Protein AF-A0A6P5RS53-F1 (afdb_monomer)

Secondary structure (DSSP, 8-state):
-----EEEEEE-S-HHHHHHHHHHHHHT--TT-EEEEEEEE-TT---TTHHHHTTT----EEHHHHTSHHHHHHTT----HHHHHHHHHHHHHH--EEEEEEEE--

Organism: Prunus avium (NCBI:txid42229)

Mean predicted aligned error: 9.44 Å

pLDDT: mean 70.41, std 12.96, range [37.66, 90.81]

Foldseek 3Di:
DDDAAEAEQEDQPDPVSLVVLLCCLVPPDAANHAYEYEHEHDLPPPDPCCVVAVVPFDDWDWLVRCVPPVVCVNLVHDPDVSSNVSVVVSCVPRVYTYTYTHDNDD

Structure (mmCIF, N/CA/C/O backbone):
data_AF-A0A6P5RS53-F1
#
_entry.id   AF-A0A6P5RS53-F1
#
loop_
_atom_site.group_PDB
_atom_site.id
_atom_site.type_symbol
_atom_site.label_atom_id
_atom_site.label_alt_id
_atom_site.label_comp_id
_atom_site.label_asym_id
_atom_site.label_entity_id
_atom_site.label_seq_id
_atom_site.pdbx_PDB_ins_code
_atom_site.Cartn_x
_atom_site.Cartn_y
_atom_site.Cartn_z
_atom_site.occupancy
_atom_site.B_iso_or_equiv
_atom_site.auth_seq_id
_atom_site.auth_comp_id
_atom_site.auth_asym_id
_atom_site.auth_atom_id
_atom_site.pdbx_PDB_model_num
ATOM 1 N N . MET A 1 1 ? -19.792 -6.607 17.161 1.00 43.66 1 MET A N 1
ATOM 2 C CA . MET A 1 1 ? -18.410 -6.341 16.710 1.00 43.66 1 MET A CA 1
ATOM 3 C C . MET A 1 1 ? -18.400 -6.466 15.197 1.00 43.66 1 MET A C 1
ATOM 5 O O . MET A 1 1 ? -18.637 -7.559 14.698 1.00 43.66 1 MET A O 1
ATOM 9 N N . GLY A 1 2 ? -18.300 -5.343 14.481 1.00 54.06 2 GLY A N 1
ATOM 10 C CA . GLY A 1 2 ? -18.304 -5.336 13.016 1.00 54.06 2 GLY A CA 1
ATOM 11 C C . GLY A 1 2 ? -17.101 -6.105 12.472 1.00 54.06 2 GLY A C 1
ATOM 12 O O . GLY A 1 2 ? -16.021 -6.058 13.051 1.00 54.06 2 GLY A O 1
ATOM 13 N N . LYS A 1 3 ? -17.310 -6.872 11.403 1.00 62.38 3 LYS A N 1
ATOM 14 C CA . LYS A 1 3 ? -16.284 -7.686 10.746 1.00 62.38 3 LYS A CA 1
ATOM 15 C C . LYS A 1 3 ? -15.121 -6.785 10.308 1.00 62.38 3 LYS A C 1
ATOM 17 O O . LYS A 1 3 ? -15.357 -5.862 9.535 1.00 62.38 3 LYS A O 1
ATOM 22 N N . ALA A 1 4 ? -13.900 -7.067 10.768 1.00 69.00 4 ALA A N 1
ATOM 23 C CA . ALA A 1 4 ? -12.699 -6.384 10.291 1.00 69.00 4 ALA A CA 1
ATOM 24 C C . ALA A 1 4 ? -12.618 -6.528 8.763 1.00 69.00 4 ALA A C 1
ATOM 26 O O . ALA A 1 4 ? -12.533 -7.640 8.228 1.00 69.00 4 ALA A O 1
ATOM 27 N N . ARG A 1 5 ? -12.738 -5.407 8.052 1.00 81.94 5 ARG A N 1
ATOM 28 C CA . ARG A 1 5 ? -12.715 -5.353 6.587 1.00 81.94 5 ARG A CA 1
ATOM 29 C C . ARG A 1 5 ? -11.267 -5.258 6.121 1.00 81.94 5 ARG A C 1
ATOM 31 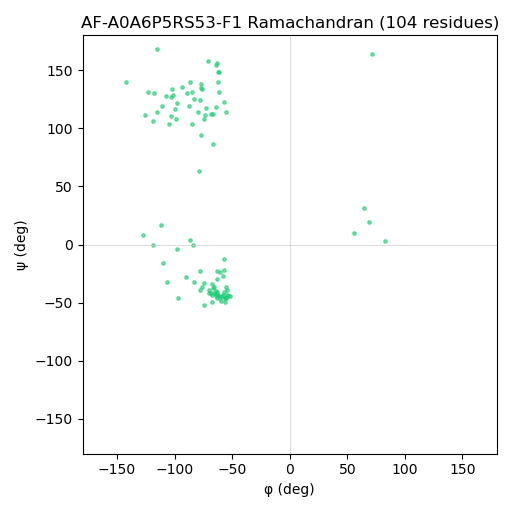O O . ARG A 1 5 ? -10.443 -4.588 6.734 1.00 81.94 5 ARG A O 1
ATOM 38 N N . SER A 1 6 ? -10.956 -5.977 5.048 1.00 83.38 6 SER A N 1
ATOM 39 C CA . SER A 1 6 ? -9.642 -5.926 4.405 1.00 83.38 6 SER A CA 1
ATOM 40 C C . SER A 1 6 ? -9.749 -5.094 3.133 1.00 83.38 6 SER A C 1
ATOM 42 O O . SER A 1 6 ? -10.618 -5.358 2.304 1.00 83.38 6 SER A O 1
ATOM 44 N N . VAL A 1 7 ? -8.887 -4.092 2.989 1.00 85.31 7 VAL A N 1
ATOM 45 C CA . VAL A 1 7 ? -8.842 -3.172 1.850 1.00 85.31 7 VAL A CA 1
ATOM 46 C C . VAL A 1 7 ? -7.518 -3.368 1.120 1.00 85.31 7 VAL A C 1
ATOM 48 O O . VAL A 1 7 ? -6.460 -3.093 1.677 1.00 85.31 7 VAL A O 1
ATOM 51 N N . GLY A 1 8 ? -7.579 -3.854 -0.120 1.00 84.88 8 GLY A N 1
ATOM 52 C CA . GLY A 1 8 ? -6.418 -3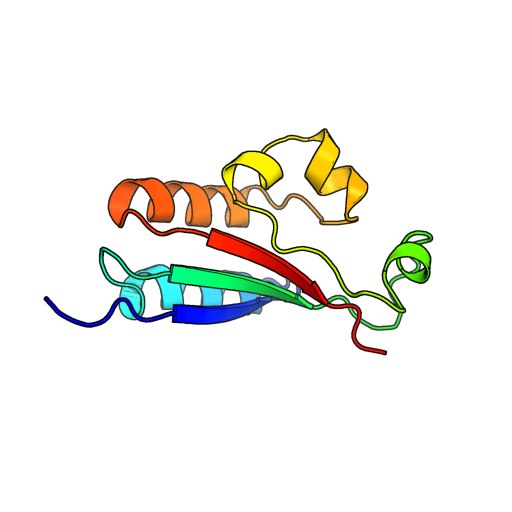.962 -1.003 1.00 84.88 8 GLY A CA 1
ATOM 53 C C . GLY A 1 8 ? -6.219 -2.686 -1.822 1.00 84.88 8 GLY A C 1
ATOM 54 O O . GLY A 1 8 ? -7.173 -2.209 -2.432 1.00 84.88 8 GLY A O 1
ATOM 55 N N . ILE A 1 9 ? -5.004 -2.139 -1.853 1.00 84.62 9 ILE A N 1
ATOM 56 C CA . ILE A 1 9 ? -4.644 -0.926 -2.597 1.00 84.62 9 ILE A CA 1
ATOM 57 C C . ILE A 1 9 ? -3.460 -1.254 -3.506 1.00 84.62 9 ILE A C 1
ATOM 59 O O . ILE A 1 9 ? -2.360 -1.491 -3.022 1.00 84.62 9 ILE A O 1
ATOM 63 N N . GLY A 1 10 ? -3.679 -1.268 -4.821 1.00 83.31 10 GLY A N 1
ATOM 64 C CA . GLY A 1 10 ? -2.601 -1.398 -5.803 1.00 83.31 10 GLY A CA 1
ATOM 65 C C . GLY A 1 10 ? -1.844 -0.082 -5.977 1.00 83.31 10 GLY A C 1
ATOM 66 O O . GLY A 1 10 ? -2.477 0.965 -6.107 1.00 83.31 10 GLY A O 1
ATOM 67 N N . MET A 1 11 ? -0.511 -0.120 -5.992 1.00 80.56 11 MET A N 1
ATOM 68 C CA . MET A 1 11 ? 0.319 1.061 -6.215 1.00 80.56 11 MET A CA 1
ATOM 69 C C . MET A 1 11 ? 1.563 0.769 -7.056 1.00 80.56 11 MET A C 1
ATOM 71 O O . MET A 1 11 ? 2.279 -0.202 -6.832 1.00 80.56 11 MET A O 1
ATOM 75 N N . ASP A 1 12 ? 1.882 1.690 -7.953 1.00 78.44 12 ASP A N 1
ATOM 76 C CA . ASP A 1 12 ? 3.051 1.669 -8.842 1.00 78.44 12 ASP A CA 1
ATOM 77 C C . ASP A 1 12 ? 4.076 2.775 -8.497 1.00 78.44 12 ASP A C 1
ATOM 79 O O . ASP A 1 12 ? 4.913 3.132 -9.320 1.00 78.44 12 ASP A O 1
ATOM 83 N N . TYR A 1 13 ? 3.986 3.364 -7.294 1.00 75.44 13 TYR A N 1
ATOM 84 C CA . TYR A 1 13 ? 4.752 4.543 -6.835 1.00 75.44 13 TYR A CA 1
ATOM 85 C C . TYR A 1 13 ? 4.641 5.805 -7.716 1.00 75.44 13 TYR A C 1
ATOM 87 O O . TYR A 1 13 ? 5.326 6.797 -7.455 1.00 75.44 13 TYR A O 1
ATOM 95 N N . SER A 1 14 ? 3.740 5.841 -8.703 1.00 82.62 14 SER A N 1
ATOM 96 C CA . SER A 1 14 ? 3.449 7.069 -9.445 1.00 82.62 14 SER A CA 1
ATOM 97 C C . SER A 1 14 ? 2.833 8.136 -8.533 1.00 82.62 14 SER A C 1
ATOM 99 O O . SER A 1 14 ? 2.174 7.831 -7.533 1.00 82.62 14 SER A O 1
ATOM 101 N N . ALA A 1 15 ? 3.003 9.412 -8.891 1.00 83.69 15 ALA A N 1
ATOM 102 C CA . ALA A 1 15 ? 2.425 10.525 -8.133 1.00 83.69 15 ALA A CA 1
ATOM 103 C C . ALA A 1 15 ? 0.901 10.376 -7.951 1.00 83.69 15 ALA A C 1
ATOM 105 O O . ALA A 1 15 ? 0.375 10.605 -6.864 1.00 83.69 15 ALA A O 1
ATOM 106 N N . THR A 1 16 ? 0.203 9.906 -8.988 1.00 86.38 16 THR A N 1
ATOM 107 C CA . THR A 1 16 ? -1.239 9.632 -8.955 1.00 86.38 16 THR A CA 1
ATOM 108 C C . THR A 1 16 ? -1.601 8.517 -7.977 1.00 86.38 16 THR A C 1
ATOM 110 O O . THR A 1 16 ? -2.549 8.672 -7.206 1.00 86.38 16 THR A O 1
ATOM 113 N N . SER A 1 17 ? -0.827 7.428 -7.940 1.00 85.06 17 SER A N 1
ATOM 114 C CA . SER A 1 17 ? -1.059 6.325 -7.000 1.00 85.06 17 SER A CA 1
ATOM 115 C C . SER A 1 17 ? -0.837 6.741 -5.547 1.00 85.06 17 SER A C 1
ATOM 117 O O . SER A 1 17 ? -1.596 6.335 -4.669 1.00 85.06 17 SER A O 1
ATOM 119 N N . LYS A 1 18 ? 0.143 7.611 -5.271 1.00 86.62 18 LYS A N 1
ATOM 120 C CA . LYS A 1 18 ? 0.350 8.162 -3.922 1.00 86.62 18 LYS A CA 1
ATOM 121 C C . LYS A 1 18 ? -0.809 9.047 -3.466 1.00 86.62 18 LYS A C 1
ATOM 123 O O . LYS A 1 18 ? -1.246 8.955 -2.320 1.00 86.62 18 LYS A O 1
ATOM 128 N N . SER A 1 19 ? -1.336 9.888 -4.356 1.00 87.94 19 SER A N 1
ATOM 129 C CA . SER A 1 19 ? -2.526 10.692 -4.057 1.00 87.94 19 SER A CA 1
ATOM 130 C C . SER A 1 19 ? -3.751 9.814 -3.791 1.00 87.94 19 SER A C 1
ATOM 132 O O . SER A 1 19 ? -4.499 10.084 -2.853 1.00 87.94 19 SER A O 1
ATOM 134 N N . ALA A 1 20 ? -3.931 8.737 -4.562 1.00 88.88 20 ALA A N 1
ATOM 135 C CA . ALA A 1 20 ? -5.008 7.773 -4.342 1.00 88.88 20 ALA A CA 1
ATOM 136 C C . ALA A 1 20 ? -4.871 7.050 -2.993 1.00 88.88 20 ALA A C 1
ATOM 138 O O . ALA A 1 20 ? -5.865 6.882 -2.287 1.00 88.88 20 ALA A O 1
ATOM 139 N N . LEU A 1 21 ? -3.645 6.685 -2.602 1.00 88.06 21 LEU A N 1
ATOM 140 C CA . LEU A 1 21 ? -3.357 6.089 -1.299 1.00 88.06 21 LEU A CA 1
ATOM 141 C C . LEU A 1 21 ? -3.752 7.024 -0.152 1.00 88.06 21 LEU A C 1
ATOM 143 O O . LEU A 1 21 ? -4.468 6.587 0.746 1.00 88.06 21 LEU A O 1
ATOM 147 N N . ARG A 1 22 ? -3.353 8.304 -0.204 1.00 88.50 22 ARG A N 1
ATOM 148 C CA . ARG A 1 22 ? -3.779 9.308 0.790 1.00 88.50 22 ARG A CA 1
ATOM 149 C C . ARG A 1 22 ? -5.295 9.408 0.871 1.00 88.50 22 ARG A C 1
ATOM 151 O O . ARG A 1 22 ? -5.868 9.293 1.947 1.00 88.50 22 ARG A O 1
ATOM 158 N N . TRP A 1 23 ? -5.953 9.546 -0.279 1.00 90.81 23 TRP A N 1
ATOM 159 C CA . TRP A 1 23 ? -7.407 9.647 -0.316 1.00 90.81 23 TRP A CA 1
ATOM 160 C C . TRP A 1 23 ? -8.083 8.417 0.302 1.00 90.81 23 TRP A C 1
ATOM 162 O O . TRP A 1 23 ? -9.007 8.568 1.102 1.00 90.81 23 TRP A O 1
ATOM 172 N N . ALA A 1 24 ? -7.612 7.210 -0.024 1.00 89.31 24 ALA A N 1
ATOM 173 C CA . ALA A 1 24 ? -8.148 5.968 0.524 1.00 89.31 24 ALA A CA 1
ATOM 174 C C . ALA A 1 24 ? -7.940 5.898 2.040 1.00 89.31 24 ALA A C 1
ATOM 176 O O . ALA A 1 24 ? -8.867 5.602 2.789 1.00 89.31 24 ALA A O 1
ATOM 177 N N . VAL A 1 25 ? -6.741 6.224 2.503 1.00 86.50 25 VAL A N 1
ATOM 178 C CA . VAL A 1 25 ? -6.409 6.294 3.923 1.00 86.50 25 VAL A CA 1
ATOM 179 C C . VAL A 1 25 ? -7.340 7.237 4.686 1.00 86.50 25 VAL A C 1
ATOM 181 O O . VAL A 1 25 ? -7.848 6.857 5.742 1.00 86.50 25 VAL A O 1
ATOM 184 N N . ASP A 1 26 ? -7.598 8.427 4.151 1.00 87.31 26 ASP A N 1
ATOM 185 C CA . ASP A 1 26 ? -8.367 9.458 4.846 1.00 87.31 26 ASP A CA 1
ATOM 186 C C . ASP A 1 26 ? -9.874 9.184 4.808 1.00 87.31 26 ASP A C 1
ATOM 188 O O . ASP A 1 26 ? -10.567 9.384 5.805 1.00 87.31 26 ASP A O 1
ATOM 192 N N . ASN A 1 27 ? -10.384 8.688 3.676 1.00 88.62 27 ASN A N 1
ATOM 193 C CA . ASN A 1 27 ? -11.825 8.610 3.412 1.00 88.62 27 ASN A CA 1
ATOM 194 C C . ASN A 1 27 ? -12.390 7.190 3.504 1.00 88.62 27 ASN A C 1
ATOM 196 O O . ASN A 1 27 ? -13.558 7.009 3.845 1.00 88.62 27 ASN A O 1
ATOM 200 N N . LEU A 1 28 ? -11.592 6.178 3.159 1.00 86.88 28 LEU A N 1
ATOM 201 C CA . LEU A 1 28 ? -12.053 4.797 3.067 1.00 86.88 28 LEU A CA 1
ATOM 202 C C . LEU A 1 28 ? -11.740 4.015 4.345 1.00 86.88 28 LEU A C 1
ATOM 204 O O . LEU A 1 28 ? -12.615 3.296 4.823 1.00 86.88 28 LEU A O 1
ATOM 208 N N . ILE A 1 29 ? -10.524 4.127 4.881 1.00 85.75 29 ILE A N 1
ATOM 209 C CA . ILE A 1 29 ? -10.035 3.294 5.993 1.00 85.75 29 ILE A CA 1
ATOM 210 C C . ILE A 1 29 ? -10.625 3.731 7.333 1.00 85.75 29 ILE A C 1
ATOM 212 O O . ILE A 1 29 ? -10.599 4.914 7.679 1.00 85.75 29 ILE A O 1
ATOM 216 N N . GLN A 1 30 ? -11.090 2.764 8.120 1.00 83.00 30 GLN A N 1
ATOM 217 C CA . GLN A 1 30 ? -11.587 2.965 9.481 1.00 83.00 30 GLN A CA 1
ATOM 218 C C . GLN A 1 30 ? -10.711 2.243 10.513 1.00 83.00 30 GLN A C 1
ATOM 220 O O . GLN A 1 30 ? -9.822 1.464 10.169 1.00 83.00 30 GLN A O 1
ATOM 225 N N . GLU A 1 31 ? -10.928 2.552 11.789 1.00 81.31 31 GLU A N 1
ATOM 226 C CA . GLU A 1 31 ? -10.223 1.905 12.896 1.00 81.31 31 GLU A CA 1
ATOM 227 C C . GLU A 1 31 ? -10.519 0.397 12.928 1.00 81.31 31 GLU A C 1
ATOM 229 O O . GLU A 1 31 ? -11.674 -0.024 12.841 1.00 81.31 31 GLU A O 1
ATOM 234 N N . GLY A 1 32 ? -9.468 -0.420 13.037 1.00 77.06 32 GLY A N 1
ATOM 235 C CA . GLY A 1 32 ? -9.570 -1.884 13.027 1.00 77.06 32 GLY A CA 1
ATOM 236 C C . GLY A 1 32 ? -9.654 -2.527 11.635 1.00 77.06 32 GLY A C 1
ATOM 237 O O . GLY A 1 32 ? -9.780 -3.752 11.535 1.00 77.06 32 GLY A O 1
ATOM 238 N N . ASP A 1 33 ? -9.563 -1.738 10.562 1.00 83.31 33 ASP A N 1
ATOM 239 C CA . ASP A 1 33 ? -9.429 -2.256 9.200 1.00 83.31 33 ASP A CA 1
ATOM 240 C C . ASP A 1 33 ? -8.037 -2.867 8.964 1.00 83.31 33 ASP A C 1
ATOM 242 O O . ASP A 1 33 ? -7.051 -2.529 9.619 1.00 83.31 33 ASP A O 1
ATOM 246 N N . ARG A 1 34 ? -7.934 -3.757 7.972 1.00 80.50 34 ARG A N 1
ATOM 247 C CA . ARG A 1 34 ? -6.655 -4.273 7.463 1.00 80.50 34 ARG A CA 1
ATOM 248 C C . ARG A 1 34 ? -6.376 -3.667 6.092 1.00 80.50 34 ARG A C 1
ATOM 250 O O . ARG A 1 34 ? -7.219 -3.783 5.205 1.00 80.50 34 ARG A O 1
ATOM 257 N N . ILE A 1 35 ? -5.202 -3.073 5.893 1.00 82.75 35 ILE A N 1
ATOM 258 C CA . ILE A 1 35 ? -4.775 -2.563 4.581 1.00 82.75 35 ILE A CA 1
ATOM 259 C C . ILE A 1 35 ? -3.782 -3.544 3.967 1.00 82.75 35 ILE A C 1
ATOM 261 O O . ILE A 1 35 ? -2.851 -4.002 4.620 1.00 82.75 35 ILE A O 1
ATOM 265 N N . ILE A 1 36 ? -3.961 -3.862 2.692 1.00 81.00 36 ILE A N 1
ATOM 266 C CA . ILE A 1 36 ? -3.024 -4.673 1.919 1.00 81.00 36 ILE A CA 1
ATOM 267 C C . ILE A 1 36 ? -2.538 -3.801 0.771 1.00 81.00 36 ILE A C 1
ATOM 269 O O . ILE A 1 36 ? -3.290 -3.521 -0.158 1.00 81.00 36 ILE A O 1
ATOM 273 N N . LEU A 1 37 ? -1.300 -3.332 0.850 1.00 77.69 37 LEU A N 1
ATOM 274 C CA . LEU A 1 37 ? -0.683 -2.542 -0.202 1.00 77.69 37 LEU A CA 1
ATOM 275 C C . LEU A 1 37 ? -0.033 -3.491 -1.211 1.00 77.69 37 LEU A C 1
ATOM 277 O O . LEU A 1 37 ? 0.849 -4.273 -0.875 1.00 77.69 37 LEU A O 1
ATOM 281 N N . ILE A 1 38 ? -0.474 -3.445 -2.458 1.00 78.69 38 ILE A N 1
ATOM 282 C CA . ILE A 1 38 ? 0.046 -4.288 -3.529 1.00 78.69 38 ILE A CA 1
ATOM 283 C C . ILE A 1 38 ? 0.932 -3.410 -4.388 1.00 78.69 38 ILE A C 1
ATOM 285 O O . ILE A 1 38 ? 0.439 -2.595 -5.165 1.00 78.69 38 ILE A O 1
ATOM 289 N N . HIS A 1 39 ? 2.240 -3.558 -4.240 1.00 75.06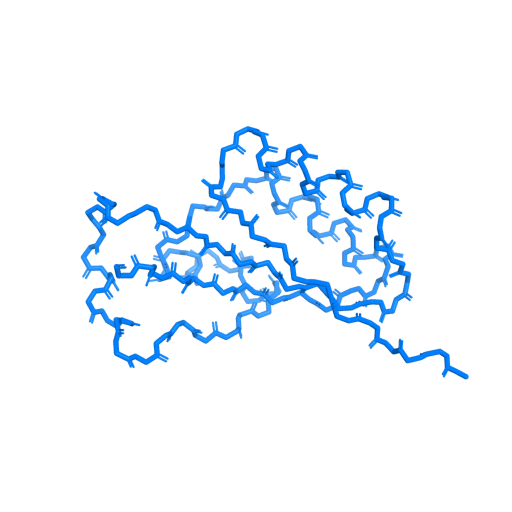 39 HIS A N 1
ATOM 290 C CA . HIS A 1 39 ? 3.165 -2.926 -5.150 1.00 75.06 39 HIS A CA 1
ATOM 291 C C . HIS A 1 39 ? 3.132 -3.650 -6.501 1.00 75.06 39 HIS A C 1
ATOM 293 O O . HIS A 1 39 ? 3.441 -4.840 -6.594 1.00 75.06 39 HIS A O 1
ATOM 299 N N . VAL A 1 40 ? 2.724 -2.922 -7.539 1.00 71.81 40 VAL A N 1
ATOM 300 C CA . VAL A 1 40 ? 2.681 -3.401 -8.918 1.00 71.81 40 VAL A CA 1
ATOM 301 C C . VAL A 1 40 ? 3.867 -2.802 -9.649 1.00 71.81 40 VAL A C 1
ATOM 303 O O . VAL A 1 40 ? 3.914 -1.596 -9.899 1.00 71.81 40 VAL A O 1
ATOM 306 N N . GLU A 1 41 ? 4.829 -3.651 -9.990 1.00 66.94 41 GLU A N 1
ATOM 307 C CA . GLU A 1 41 ? 5.983 -3.234 -10.770 1.00 66.94 41 GLU A CA 1
ATOM 308 C C . GLU A 1 41 ? 5.726 -3.473 -12.267 1.00 66.94 41 GLU A C 1
ATOM 310 O O . GLU A 1 41 ? 5.229 -4.539 -12.643 1.00 66.94 41 GLU A O 1
ATOM 315 N N . PRO A 1 42 ? 6.060 -2.521 -13.160 1.00 62.34 42 PRO A N 1
ATO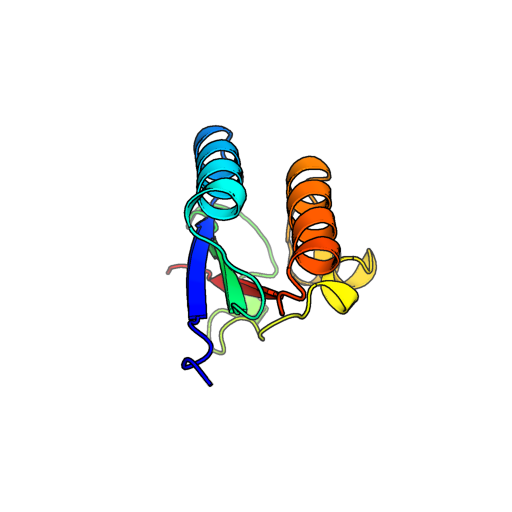M 316 C CA . PRO A 1 42 ? 5.892 -2.732 -14.588 1.00 62.34 42 PRO A CA 1
ATOM 317 C C . PRO A 1 42 ? 6.754 -3.905 -15.097 1.00 62.34 42 PRO A C 1
ATOM 319 O O . PRO A 1 42 ? 7.888 -4.105 -14.635 1.00 62.34 42 PRO A O 1
ATOM 322 N N . PRO A 1 43 ? 6.288 -4.633 -16.131 1.00 56.69 43 PRO A N 1
ATOM 323 C CA . PRO A 1 43 ? 6.970 -5.820 -16.657 1.00 56.69 43 PRO A CA 1
ATOM 324 C C . PRO A 1 43 ? 8.404 -5.521 -17.125 1.00 56.69 43 PRO A C 1
ATOM 326 O O . PRO A 1 43 ? 9.290 -6.361 -17.010 1.00 56.69 43 PRO A O 1
ATOM 329 N N . LYS A 1 44 ? 8.681 -4.278 -17.542 1.00 54.31 44 LYS A N 1
ATOM 330 C CA . LYS A 1 44 ? 9.998 -3.824 -18.021 1.00 54.31 44 LYS A CA 1
ATOM 331 C C . LYS A 1 44 ? 10.993 -3.388 -16.940 1.00 54.31 44 LYS A C 1
ATOM 333 O O . LYS A 1 44 ? 12.093 -2.978 -17.295 1.00 54.31 44 LYS A O 1
ATOM 338 N N . ALA A 1 45 ? 10.648 -3.426 -15.653 1.00 55.62 45 ALA A N 1
ATOM 339 C CA . ALA A 1 45 ? 11.630 -3.112 -14.617 1.00 55.62 45 ALA A CA 1
ATOM 340 C C . ALA A 1 45 ? 12.705 -4.210 -14.570 1.00 55.62 45 ALA A C 1
ATOM 342 O O . ALA A 1 45 ? 12.412 -5.366 -14.262 1.00 55.62 45 ALA A O 1
ATOM 343 N N . THR A 1 46 ? 13.933 -3.866 -14.949 1.00 49.72 46 THR A N 1
ATOM 344 C CA . THR A 1 46 ? 15.078 -4.779 -15.053 1.00 49.72 46 THR A CA 1
ATOM 345 C C . THR A 1 46 ? 15.665 -5.058 -13.671 1.00 49.72 46 THR A C 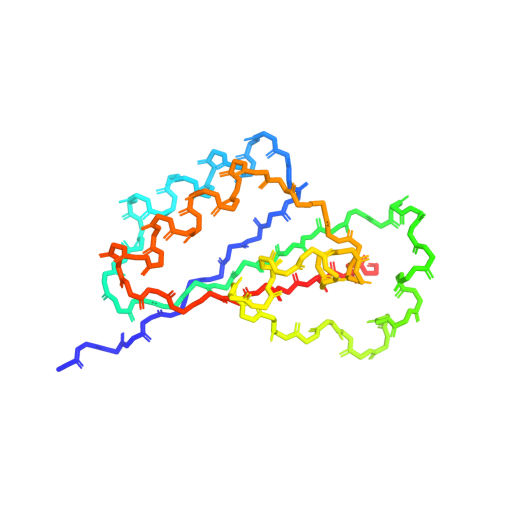1
ATOM 347 O O . THR A 1 46 ? 16.797 -4.687 -13.377 1.00 49.72 46 THR A O 1
ATOM 350 N N . ASN A 1 47 ? 14.888 -5.682 -12.791 1.00 54.03 47 ASN A N 1
ATOM 351 C CA . ASN A 1 47 ? 15.362 -6.071 -11.472 1.00 54.03 47 ASN A CA 1
ATOM 352 C C . ASN A 1 47 ? 15.735 -7.554 -11.490 1.00 54.03 47 ASN A C 1
ATOM 354 O O . ASN A 1 47 ? 14.887 -8.423 -11.663 1.00 54.03 47 ASN A O 1
ATOM 358 N N . THR A 1 48 ? 17.016 -7.853 -11.261 1.00 51.75 48 THR A N 1
ATOM 359 C CA . THR A 1 48 ? 17.605 -9.209 -11.224 1.00 51.75 48 THR A CA 1
ATOM 360 C C . THR A 1 48 ? 16.940 -10.140 -10.204 1.00 51.75 48 THR A C 1
ATOM 362 O O . THR A 1 48 ? 17.185 -11.340 -10.206 1.00 51.75 48 THR A O 1
ATOM 365 N N . ARG A 1 49 ? 16.110 -9.592 -9.309 1.00 54.78 49 ARG A N 1
ATOM 366 C CA . ARG A 1 49 ? 15.392 -10.319 -8.257 1.00 54.78 49 ARG A CA 1
ATOM 367 C C . ARG A 1 49 ? 13.945 -10.667 -8.613 1.00 54.78 49 ARG A C 1
ATOM 369 O O . ARG A 1 49 ? 13.333 -11.401 -7.848 1.00 54.78 49 ARG A O 1
ATOM 376 N N . LYS A 1 50 ? 13.441 -10.232 -9.780 1.00 53.16 50 LYS A N 1
ATOM 377 C CA . LYS A 1 50 ? 12.184 -10.734 -10.369 1.00 53.16 50 LYS A CA 1
ATOM 378 C C . LYS A 1 50 ? 12.202 -12.258 -10.487 1.00 53.16 50 LYS A C 1
ATOM 380 O O . LYS A 1 50 ? 11.287 -12.920 -10.017 1.00 53.16 50 LYS A O 1
ATOM 385 N N . GLN A 1 51 ? 13.324 -12.808 -10.955 1.00 52.72 51 GLN A N 1
ATOM 386 C CA . GLN A 1 51 ? 13.523 -14.253 -11.108 1.00 52.72 51 GLN A CA 1
ATOM 387 C C . GLN A 1 51 ? 13.418 -15.059 -9.803 1.00 52.72 51 GLN A C 1
ATOM 389 O O . GLN A 1 51 ? 13.153 -16.252 -9.859 1.00 52.72 51 GLN A O 1
ATOM 394 N N . LEU A 1 52 ? 13.636 -14.452 -8.628 1.00 53.22 52 LEU A N 1
ATOM 395 C CA . LEU A 1 52 ? 13.590 -15.179 -7.349 1.00 53.22 52 LEU A CA 1
ATOM 396 C C . LEU A 1 52 ? 12.162 -15.443 -6.856 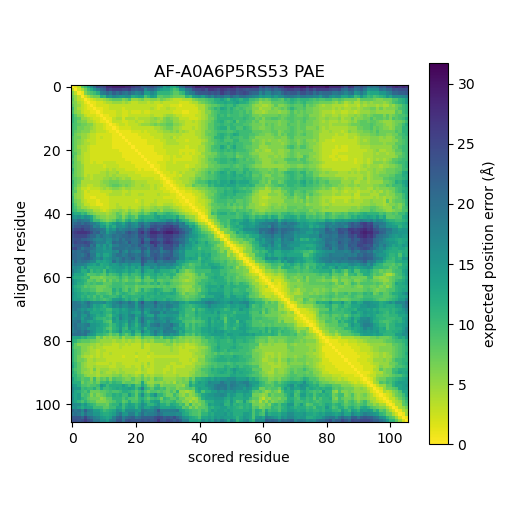1.00 53.22 52 LEU A C 1
ATOM 398 O O . LEU A 1 52 ? 11.965 -16.359 -6.062 1.00 53.22 52 LEU A O 1
ATOM 402 N N . PHE A 1 53 ? 11.187 -14.651 -7.309 1.00 57.19 53 PHE A N 1
ATOM 403 C CA . PHE A 1 53 ? 9.801 -14.703 -6.830 1.00 57.19 53 PHE A CA 1
ATOM 404 C C . PHE A 1 53 ? 8.776 -14.855 -7.965 1.00 57.19 53 PHE A C 1
ATOM 406 O O . PHE A 1 53 ? 7.577 -14.771 -7.705 1.00 57.19 53 PHE A O 1
ATOM 413 N N . GLU A 1 54 ? 9.229 -15.084 -9.204 1.00 55.75 54 GLU A N 1
ATOM 414 C CA . GLU A 1 54 ? 8.375 -15.337 -10.377 1.00 55.75 54 GLU A CA 1
ATOM 415 C C . GLU A 1 54 ? 7.439 -16.538 -10.159 1.00 55.75 54 GLU A C 1
ATOM 417 O O . GLU A 1 54 ? 6.255 -16.452 -10.479 1.00 55.75 54 GLU A O 1
ATOM 422 N N . ASP A 1 55 ? 7.939 -17.618 -9.549 1.00 49.31 55 ASP A N 1
ATOM 423 C CA . ASP A 1 55 ? 7.185 -18.871 -9.396 1.00 49.31 55 ASP A CA 1
ATOM 424 C C . ASP A 1 55 ? 6.352 -18.955 -8.102 1.00 49.31 55 ASP A C 1
ATOM 426 O O . ASP A 1 55 ? 5.344 -19.660 -8.051 1.00 49.31 55 ASP A O 1
ATOM 430 N N . THR A 1 56 ? 6.763 -18.268 -7.032 1.00 54.66 56 THR A N 1
ATOM 431 C CA . THR A 1 56 ? 6.173 -18.400 -5.683 1.00 54.66 56 THR A CA 1
ATOM 432 C C . THR A 1 56 ? 5.380 -17.178 -5.226 1.00 54.66 56 THR A C 1
ATOM 434 O O . THR A 1 56 ? 4.581 -17.288 -4.294 1.00 54.66 56 THR A O 1
ATOM 437 N N . GLY A 1 57 ? 5.560 -16.029 -5.885 1.00 55.25 57 GLY A N 1
ATOM 438 C CA . GLY A 1 57 ? 5.039 -14.745 -5.425 1.00 55.25 57 GLY A CA 1
ATOM 439 C C . GLY A 1 57 ? 5.786 -14.204 -4.198 1.00 55.25 57 GLY A C 1
ATOM 440 O O . GLY A 1 57 ? 6.529 -14.911 -3.515 1.00 55.25 57 GLY A O 1
ATOM 441 N N . SER A 1 58 ? 5.605 -12.914 -3.908 1.00 59.06 58 SER A N 1
ATOM 442 C CA . SER A 1 58 ? 6.188 -12.290 -2.715 1.00 59.06 58 SER A CA 1
ATOM 443 C C . SER A 1 58 ? 5.395 -12.669 -1.460 1.00 59.06 58 SER A C 1
ATOM 445 O O . SER A 1 58 ? 4.161 -12.613 -1.486 1.00 59.06 58 SER A O 1
ATOM 447 N N . PRO A 1 59 ? 6.064 -12.977 -0.334 1.00 64.12 59 PRO A N 1
ATOM 448 C CA . PRO A 1 59 ? 5.391 -13.105 0.951 1.00 64.12 59 PRO A CA 1
ATOM 449 C C . PRO A 1 59 ? 4.761 -11.769 1.373 1.00 64.12 59 PRO A C 1
ATOM 451 O O . PRO A 1 59 ? 5.175 -10.697 0.927 1.00 64.12 59 PRO A O 1
ATOM 454 N N . LEU A 1 60 ? 3.745 -11.851 2.234 1.00 65.19 60 LEU A N 1
ATOM 455 C CA . LEU A 1 60 ? 3.114 -10.696 2.871 1.00 65.19 60 LEU A CA 1
ATOM 456 C C . LEU A 1 60 ? 4.055 -10.153 3.948 1.00 65.19 60 LEU A C 1
ATOM 458 O O . LEU A 1 60 ? 4.256 -10.814 4.964 1.00 65.19 60 LEU A O 1
ATOM 462 N N . ILE A 1 61 ? 4.603 -8.959 3.728 1.00 69.00 61 ILE A N 1
ATOM 463 C CA . ILE A 1 61 ? 5.559 -8.336 4.652 1.00 69.00 61 ILE A CA 1
ATOM 464 C C . ILE A 1 61 ? 4.814 -7.329 5.540 1.00 69.00 61 ILE A C 1
ATOM 466 O O . ILE A 1 61 ? 4.199 -6.403 4.994 1.00 69.00 61 ILE A O 1
ATOM 470 N N . PRO A 1 62 ? 4.836 -7.477 6.879 1.00 70.81 62 PRO A N 1
ATOM 471 C CA . PRO A 1 62 ? 4.316 -6.472 7.802 1.00 70.81 62 PRO A CA 1
ATOM 472 C C . PRO A 1 62 ? 5.059 -5.138 7.675 1.00 70.81 62 PRO A C 1
ATOM 474 O O . PRO A 1 62 ? 6.261 -5.112 7.422 1.00 70.81 62 PRO A O 1
ATOM 477 N N . LEU A 1 63 ? 4.373 -4.016 7.918 1.00 68.50 63 LEU A N 1
ATOM 478 C CA . LEU A 1 63 ? 4.999 -2.685 7.862 1.00 68.50 63 LEU A CA 1
ATOM 479 C C . LEU A 1 63 ? 6.231 -2.563 8.776 1.00 68.50 63 LEU A C 1
ATOM 481 O O . LEU A 1 63 ? 7.211 -1.937 8.388 1.00 68.50 63 LEU A O 1
ATOM 485 N N . GLU A 1 64 ? 6.201 -3.192 9.952 1.00 67.50 64 GLU A N 1
ATOM 486 C CA . GLU A 1 64 ? 7.323 -3.222 10.902 1.00 67.50 64 GLU A CA 1
ATOM 487 C C . GLU A 1 64 ? 8.592 -3.817 10.279 1.00 67.50 64 GLU A C 1
ATOM 489 O O . GLU A 1 64 ? 9.675 -3.257 10.421 1.00 67.50 64 GLU A O 1
ATOM 494 N N . GLU A 1 65 ? 8.438 -4.911 9.533 1.00 66.44 65 GLU A N 1
ATOM 495 C CA . GLU A 1 65 ? 9.525 -5.574 8.815 1.00 66.44 65 GLU A CA 1
ATOM 496 C C . GLU A 1 65 ? 9.928 -4.766 7.570 1.00 66.44 65 GLU A C 1
ATOM 498 O O . GLU A 1 65 ? 11.103 -4.680 7.229 1.00 66.44 65 GLU A O 1
ATOM 503 N N . PHE A 1 66 ? 8.981 -4.087 6.915 1.00 66.38 66 PHE A N 1
ATOM 504 C CA . PHE A 1 66 ? 9.264 -3.256 5.742 1.00 66.38 66 PHE A CA 1
ATOM 505 C C . PHE A 1 66 ? 10.097 -2.001 6.056 1.00 66.38 66 PHE A C 1
ATOM 507 O O . PHE A 1 66 ? 10.926 -1.591 5.236 1.00 66.38 66 PHE A O 1
ATOM 514 N N . VAL A 1 67 ? 9.908 -1.398 7.236 1.00 64.75 67 VAL A N 1
ATOM 515 C CA . VAL A 1 67 ? 10.718 -0.258 7.706 1.00 64.75 67 VAL A CA 1
ATOM 516 C C . VAL A 1 67 ? 12.190 -0.658 7.879 1.00 64.75 67 VAL A C 1
ATOM 518 O O . VAL A 1 67 ? 13.082 0.192 7.770 1.00 64.75 67 VAL A O 1
ATOM 521 N N . GLU A 1 68 ? 12.492 -1.949 8.055 1.00 67.12 68 GLU A N 1
ATOM 522 C CA . GLU A 1 68 ? 13.872 -2.412 8.036 1.00 67.12 68 GLU A CA 1
ATOM 523 C C . GLU A 1 68 ? 14.495 -2.198 6.647 1.00 67.12 68 GLU A C 1
ATOM 525 O O . GLU A 1 68 ? 14.108 -2.766 5.623 1.00 67.12 68 GLU A O 1
ATOM 530 N N . THR A 1 69 ? 15.545 -1.374 6.612 1.00 57.25 69 THR A N 1
ATOM 531 C CA . THR A 1 69 ? 16.266 -0.998 5.382 1.00 57.25 69 THR A CA 1
ATOM 532 C C . THR A 1 69 ? 16.823 -2.208 4.616 1.00 57.25 69 THR A C 1
ATOM 534 O O . THR A 1 69 ? 17.089 -2.120 3.416 1.00 57.25 69 THR A O 1
ATOM 537 N N . ASN A 1 70 ? 17.007 -3.346 5.288 1.00 61.16 70 ASN A N 1
ATOM 538 C CA . ASN A 1 70 ? 17.455 -4.585 4.659 1.00 61.16 70 ASN A CA 1
ATOM 539 C C . ASN A 1 70 ? 16.340 -5.275 3.863 1.00 61.16 70 ASN A C 1
ATOM 541 O O . ASN A 1 70 ? 16.618 -5.793 2.785 1.00 61.16 70 ASN A O 1
ATOM 545 N N . VAL A 1 71 ? 15.098 -5.223 4.341 1.00 61.78 71 VAL A N 1
ATOM 546 C CA . VAL A 1 71 ? 13.932 -5.901 3.758 1.00 61.78 71 VAL A CA 1
ATOM 547 C C . VAL A 1 71 ? 13.483 -5.173 2.494 1.00 61.78 71 VAL A C 1
ATOM 549 O O . VAL A 1 71 ? 13.450 -5.763 1.418 1.00 61.78 71 VAL A O 1
ATOM 552 N N . SER A 1 72 ? 13.265 -3.860 2.564 1.00 60.59 72 SER A N 1
ATOM 553 C CA . SER A 1 72 ? 12.928 -3.037 1.387 1.00 60.59 72 SER A CA 1
ATOM 554 C C . SER A 1 72 ? 13.920 -3.217 0.228 1.00 60.59 72 SER A C 1
ATOM 556 O O . SER A 1 72 ? 13.524 -3.462 -0.914 1.00 60.59 72 SER A O 1
ATOM 558 N N . LYS A 1 73 ? 15.224 -3.218 0.536 1.00 62.50 73 LYS A N 1
ATOM 559 C CA . LYS A 1 73 ? 16.277 -3.526 -0.440 1.00 62.50 73 LYS A CA 1
ATOM 560 C C . LYS A 1 73 ? 16.243 -4.970 -0.915 1.00 62.50 73 LYS A C 1
ATOM 562 O O . LYS A 1 73 ? 16.554 -5.198 -2.081 1.00 62.50 73 LYS A O 1
ATOM 567 N N . GLN A 1 74 ? 15.938 -5.942 -0.051 1.00 59.00 74 GLN A N 1
ATOM 568 C CA . GLN A 1 74 ? 15.843 -7.364 -0.403 1.00 59.00 74 GLN A CA 1
ATOM 569 C C . GLN A 1 74 ? 14.747 -7.620 -1.440 1.00 59.00 74 GLN A C 1
ATOM 571 O O . GLN A 1 74 ? 15.028 -8.262 -2.454 1.00 59.00 74 GLN A O 1
ATOM 576 N N . TYR A 1 75 ? 13.579 -7.006 -1.251 1.00 58.34 75 TYR A N 1
ATOM 577 C CA . TYR A 1 75 ? 12.402 -7.162 -2.108 1.00 58.34 75 TYR A CA 1
ATOM 578 C C . TYR A 1 75 ? 12.360 -6.217 -3.322 1.00 58.34 75 TYR A C 1
ATOM 580 O O . TYR A 1 75 ? 11.397 -6.243 -4.083 1.00 58.34 75 TYR A O 1
ATOM 588 N N . GLY A 1 76 ? 13.406 -5.408 -3.540 1.00 55.94 76 GLY A N 1
ATOM 589 C CA . GLY A 1 76 ? 13.491 -4.495 -4.690 1.00 55.94 76 GLY A CA 1
ATOM 590 C C . GLY A 1 76 ? 12.495 -3.336 -4.626 1.00 55.94 76 GLY A C 1
ATOM 591 O O . GLY A 1 76 ? 12.202 -2.712 -5.640 1.00 55.94 76 GLY A O 1
ATOM 592 N N . LEU A 1 77 ? 11.971 -3.050 -3.436 1.00 62.88 77 LEU A N 1
ATOM 593 C CA . LEU A 1 77 ? 10.975 -2.017 -3.225 1.00 62.88 77 LEU A CA 1
ATOM 594 C C . LEU A 1 77 ? 11.680 -0.678 -3.054 1.00 62.88 77 LEU A C 1
ATOM 596 O O . LEU A 1 77 ? 12.629 -0.541 -2.279 1.00 62.88 77 LEU A O 1
ATOM 600 N N . THR A 1 78 ? 11.201 0.326 -3.781 1.00 61.72 78 THR A N 1
ATOM 601 C CA . THR A 1 78 ? 11.674 1.693 -3.585 1.00 61.72 78 THR A CA 1
ATOM 602 C C . THR A 1 78 ? 11.050 2.204 -2.292 1.00 61.72 78 THR A C 1
ATOM 604 O O . THR A 1 78 ? 9.843 2.427 -2.236 1.00 61.72 78 THR A O 1
ATOM 607 N N . SER A 1 79 ? 11.855 2.349 -1.235 1.00 63.62 79 SER A N 1
ATOM 608 C CA . SER A 1 79 ? 11.417 2.951 0.029 1.00 63.62 79 SER A CA 1
ATOM 609 C C . SER A 1 79 ? 11.101 4.422 -0.192 1.00 63.62 79 SER A C 1
ATOM 611 O O . SER A 1 79 ? 11.961 5.288 -0.040 1.00 63.62 79 SER A O 1
ATOM 613 N N . ASP A 1 80 ? 9.871 4.698 -0.602 1.00 73.38 80 ASP A N 1
ATOM 614 C CA . ASP A 1 80 ? 9.393 6.055 -0.759 1.00 73.38 80 ASP A CA 1
ATOM 615 C C . ASP A 1 80 ? 9.013 6.616 0.622 1.00 73.38 80 ASP A C 1
ATOM 617 O O . ASP A 1 80 ? 8.075 6.106 1.249 1.00 73.38 80 ASP A O 1
ATOM 621 N N . PRO A 1 81 ? 9.737 7.632 1.130 1.00 77.50 81 PRO A N 1
ATOM 622 C CA . PRO A 1 81 ? 9.530 8.142 2.483 1.00 77.50 81 PRO A CA 1
ATOM 623 C C . PRO A 1 81 ? 8.131 8.733 2.667 1.00 77.50 81 PRO A C 1
ATOM 625 O O . PRO A 1 81 ? 7.578 8.667 3.757 1.00 77.50 81 PRO A O 1
ATOM 628 N N . GLU A 1 82 ? 7.534 9.264 1.599 1.00 81.06 82 GLU A N 1
ATOM 629 C CA . GLU A 1 82 ? 6.190 9.835 1.625 1.00 81.06 82 GLU A CA 1
ATOM 630 C C . GLU A 1 82 ? 5.130 8.756 1.844 1.00 81.06 82 GLU A C 1
ATOM 632 O O . GLU A 1 82 ? 4.184 8.942 2.603 1.00 81.06 82 GLU A O 1
ATOM 637 N N . VAL A 1 83 ? 5.299 7.611 1.180 1.00 79.75 83 VAL A N 1
ATOM 638 C CA . VAL A 1 83 ? 4.405 6.465 1.333 1.00 79.75 83 VAL A CA 1
ATOM 639 C C . VAL A 1 83 ? 4.553 5.901 2.738 1.00 79.75 83 VAL A C 1
ATOM 641 O O . VAL A 1 83 ? 3.555 5.759 3.431 1.00 79.75 83 VAL A O 1
ATOM 644 N N . LEU A 1 84 ? 5.784 5.660 3.188 1.00 79.50 84 LEU A N 1
ATOM 645 C CA . LEU A 1 84 ? 6.066 5.158 4.535 1.00 79.50 84 LEU A CA 1
ATOM 646 C C . LEU A 1 84 ? 5.448 6.025 5.638 1.00 79.50 84 LEU A C 1
ATOM 648 O O . LEU A 1 84 ? 4.849 5.479 6.559 1.00 79.50 84 LEU A O 1
ATOM 652 N N . ASP A 1 85 ? 5.543 7.348 5.520 1.00 84.12 85 ASP A N 1
ATOM 653 C CA . ASP A 1 85 ? 4.974 8.294 6.486 1.00 84.12 85 ASP A CA 1
ATOM 654 C C . ASP A 1 85 ? 3.441 8.195 6.573 1.00 84.12 85 ASP A C 1
ATOM 656 O O . ASP A 1 85 ? 2.875 8.117 7.666 1.00 84.12 85 ASP A O 1
ATOM 660 N N . ILE A 1 86 ? 2.759 8.097 5.423 1.00 84.06 86 ILE A N 1
ATOM 661 C CA . ILE A 1 86 ? 1.304 7.881 5.374 1.00 84.06 86 ILE A CA 1
ATOM 662 C C . ILE A 1 86 ? 0.949 6.559 6.063 1.00 84.06 86 ILE A C 1
ATOM 664 O O . ILE A 1 86 ? 0.019 6.500 6.866 1.00 84.06 86 ILE A O 1
ATOM 668 N N . LEU A 1 87 ? 1.682 5.488 5.756 1.00 80.44 87 LEU A N 1
ATOM 669 C CA . LEU A 1 87 ? 1.403 4.155 6.282 1.00 80.44 87 LEU A CA 1
ATOM 670 C C . LEU A 1 87 ? 1.648 4.066 7.799 1.00 80.44 87 LEU A C 1
ATOM 672 O O . LEU A 1 87 ? 0.805 3.515 8.510 1.00 80.44 87 LEU A O 1
ATOM 676 N N . ASP A 1 88 ? 2.744 4.640 8.306 1.00 82.12 88 ASP A N 1
ATOM 677 C CA . ASP A 1 88 ? 3.052 4.697 9.744 1.00 82.12 88 ASP A CA 1
ATOM 678 C C . ASP A 1 88 ? 2.012 5.538 10.495 1.00 82.12 88 ASP A C 1
ATOM 680 O O . ASP A 1 88 ? 1.464 5.090 11.507 1.00 82.12 88 ASP A O 1
ATOM 684 N N . THR A 1 89 ? 1.641 6.699 9.944 1.00 83.88 89 THR A N 1
ATOM 685 C CA . THR A 1 89 ? 0.602 7.565 10.518 1.00 83.88 89 THR A CA 1
ATOM 686 C C . THR A 1 89 ? -0.714 6.810 10.688 1.00 83.88 89 THR A C 1
ATOM 688 O O . THR A 1 89 ? -1.333 6.866 11.753 1.00 83.88 89 THR A O 1
ATOM 691 N N . VAL A 1 90 ? -1.139 6.060 9.669 1.00 82.38 90 VAL A N 1
ATOM 692 C CA . VAL A 1 90 ? -2.393 5.287 9.685 1.00 82.38 90 VAL A CA 1
ATOM 693 C C . VAL A 1 90 ? -2.331 4.096 10.615 1.00 82.38 90 VAL A C 1
ATOM 695 O O . VAL A 1 90 ? -3.295 3.834 11.333 1.00 82.38 90 VAL A O 1
ATOM 698 N N . SER A 1 91 ? -1.207 3.383 10.621 1.00 80.31 91 SER A N 1
ATOM 699 C CA . SER A 1 91 ? -0.987 2.270 11.539 1.00 80.31 91 SER A CA 1
ATOM 700 C C . SER A 1 91 ? -1.163 2.733 12.990 1.00 80.31 91 SER A C 1
ATOM 702 O O . SER A 1 91 ? -1.934 2.137 13.742 1.00 80.31 91 SER A O 1
ATOM 704 N N . ARG A 1 92 ? -0.565 3.877 13.354 1.00 78.62 92 ARG A N 1
ATOM 705 C CA . ARG A 1 92 ? -0.667 4.456 14.704 1.00 78.62 92 ARG A CA 1
ATOM 706 C C . ARG A 1 92 ? -2.046 5.010 15.040 1.00 78.62 92 ARG A C 1
ATOM 708 O O . ARG A 1 92 ? -2.483 4.879 16.178 1.00 78.62 92 ARG A O 1
ATOM 715 N N . THR A 1 93 ? -2.714 5.657 14.087 1.00 75.56 93 THR A N 1
ATOM 716 C CA . THR A 1 93 ? -4.007 6.319 14.343 1.00 75.56 93 THR A CA 1
ATOM 717 C C . THR A 1 93 ? -5.199 5.374 14.283 1.00 75.56 93 THR A C 1
ATOM 719 O O . THR A 1 93 ? -6.170 5.598 14.996 1.00 75.56 93 THR A O 1
ATOM 722 N N . LYS A 1 94 ? -5.151 4.338 13.439 1.00 75.19 94 LYS A N 1
ATOM 723 C CA . LYS A 1 94 ? -6.290 3.444 13.164 1.00 75.19 94 LYS A CA 1
ATOM 724 C C . LYS A 1 94 ? -6.028 1.979 13.546 1.00 75.19 94 LYS A C 1
ATOM 726 O O . LYS A 1 94 ? -6.913 1.145 13.360 1.00 75.19 94 LYS A O 1
ATOM 731 N N . GLY A 1 95 ? -4.839 1.651 14.062 1.00 64.06 95 GLY A N 1
ATOM 732 C CA . GLY A 1 95 ? -4.479 0.290 14.484 1.00 64.0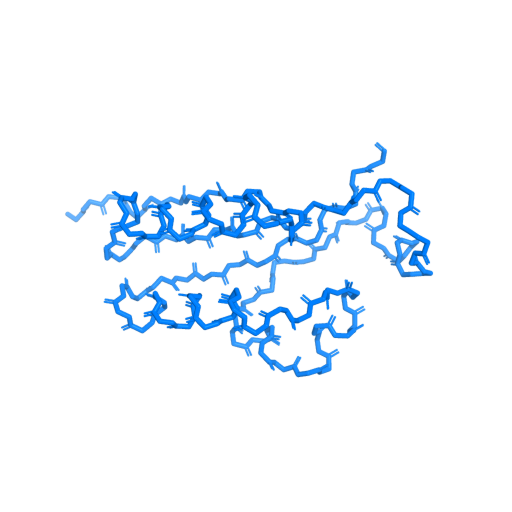6 95 GLY A CA 1
ATOM 733 C C . GLY A 1 95 ? -4.444 -0.710 13.327 1.00 64.06 95 GLY A C 1
ATOM 734 O O . GLY A 1 95 ? -4.803 -1.876 13.48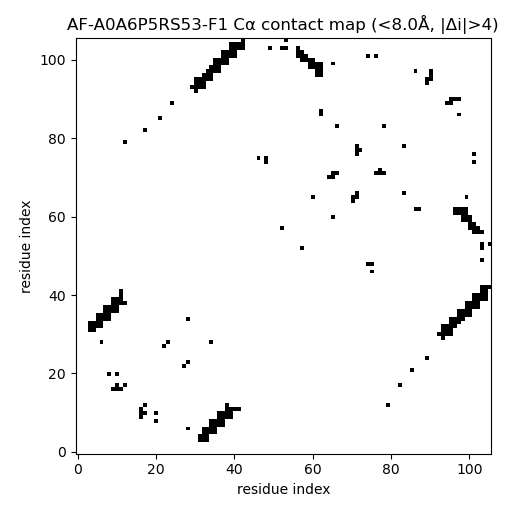9 1.00 64.06 95 GLY A O 1
ATOM 735 N N . VAL A 1 96 ? -4.092 -0.237 12.132 1.00 66.38 96 VAL A N 1
ATOM 736 C CA . VAL A 1 96 ? -4.226 -1.000 10.892 1.00 66.38 96 VAL A CA 1
ATOM 737 C C . VAL A 1 96 ? -3.037 -1.933 10.706 1.00 66.38 96 VAL A C 1
ATOM 739 O O . VAL A 1 96 ? -1.892 -1.498 10.636 1.00 66.38 96 VAL A O 1
ATOM 742 N N . CYS A 1 97 ? -3.319 -3.221 10.524 1.00 64.00 97 CYS A N 1
ATOM 743 C CA . CYS A 1 97 ? -2.310 -4.180 10.092 1.00 64.00 97 CYS A CA 1
ATOM 744 C C . CYS A 1 97 ? -2.086 -4.019 8.588 1.00 64.00 97 CYS A C 1
ATOM 746 O O . CYS A 1 97 ? -3.039 -4.095 7.804 1.00 64.00 97 CYS A O 1
ATOM 748 N N . MET A 1 98 ? -0.837 -3.779 8.203 1.00 66.81 98 MET A N 1
ATOM 749 C CA . MET A 1 98 ? -0.483 -3.475 6.831 1.00 66.81 98 MET A CA 1
ATOM 750 C C . MET A 1 98 ? 0.455 -4.514 6.255 1.00 66.81 98 MET A C 1
ATOM 752 O O . MET A 1 98 ? 1.467 -4.839 6.869 1.00 66.81 98 MET A O 1
ATOM 756 N N . LEU A 1 99 ? 0.100 -5.010 5.074 1.00 63.31 99 LEU A N 1
ATOM 757 C CA . LEU A 1 99 ? 0.857 -6.038 4.377 1.00 63.31 99 LEU A CA 1
ATOM 758 C C . LEU A 1 99 ? 1.240 -5.541 2.997 1.00 63.31 99 LEU A C 1
ATOM 760 O O . LEU A 1 99 ? 0.375 -5.048 2.271 1.00 63.31 99 LEU A O 1
ATOM 764 N N . LEU A 1 100 ? 2.509 -5.695 2.641 1.00 65.94 100 LEU A N 1
ATOM 765 C CA . LEU A 1 100 ? 3.002 -5.347 1.320 1.00 65.94 100 LEU A CA 1
ATOM 766 C C . LEU A 1 100 ? 3.165 -6.608 0.461 1.00 65.94 100 LEU A C 1
ATOM 768 O O . LEU A 1 100 ? 3.791 -7.575 0.891 1.00 65.94 100 LEU A O 1
ATOM 772 N N . ILE A 1 101 ? 2.587 -6.593 -0.744 1.00 64.56 101 ILE A N 1
ATOM 773 C CA . ILE A 1 101 ? 2.768 -7.625 -1.775 1.00 64.56 101 ILE A CA 1
ATOM 774 C C . ILE A 1 101 ? 3.567 -7.011 -2.918 1.00 64.56 101 ILE A C 1
ATOM 776 O O . ILE A 1 101 ? 3.087 -6.071 -3.543 1.00 64.56 101 ILE A O 1
ATOM 780 N N . SER A 1 102 ? 4.747 -7.547 -3.228 1.00 60.34 102 SER A N 1
ATOM 781 C CA . SER A 1 102 ? 5.394 -7.271 -4.513 1.00 60.34 102 SER A CA 1
ATOM 782 C C . SER A 1 102 ? 4.835 -8.250 -5.542 1.00 60.34 102 SER A C 1
ATOM 784 O O . SER A 1 102 ? 5.137 -9.444 -5.499 1.00 60.34 102 SER A O 1
ATOM 786 N N . SER A 1 103 ? 3.941 -7.774 -6.409 1.00 53.00 103 SER A N 1
ATOM 787 C CA . SER A 1 103 ? 3.411 -8.583 -7.504 1.00 53.00 103 SER A CA 1
ATOM 788 C C . SER A 1 103 ? 4.164 -8.227 -8.775 1.00 53.00 103 SER A C 1
ATOM 790 O O . SER A 1 103 ? 3.948 -7.168 -9.367 1.00 53.00 103 SER A O 1
ATOM 792 N N . PHE A 1 104 ? 5.013 -9.145 -9.223 1.00 54.19 104 PHE A N 1
ATOM 793 C CA . PHE A 1 104 ? 5.554 -9.121 -10.573 1.00 54.19 104 PHE A CA 1
ATOM 794 C C . PHE A 1 104 ? 4.452 -9.637 -11.500 1.00 54.19 104 PHE A C 1
ATOM 796 O O . PHE A 1 104 ? 4.244 -10.841 -11.613 1.00 54.19 104 PHE A O 1
ATOM 803 N N . LEU A 1 105 ? 3.655 -8.735 -12.082 1.00 41.88 105 LEU A N 1
ATOM 804 C CA . LEU A 1 105 ? 2.747 -9.146 -13.152 1.00 41.88 105 LEU A CA 1
ATOM 805 C C . LEU A 1 105 ? 3.610 -9.558 -14.356 1.00 41.88 105 LEU A C 1
ATOM 807 O O . LEU A 1 105 ? 4.312 -8.714 -14.921 1.00 41.88 105 LEU A 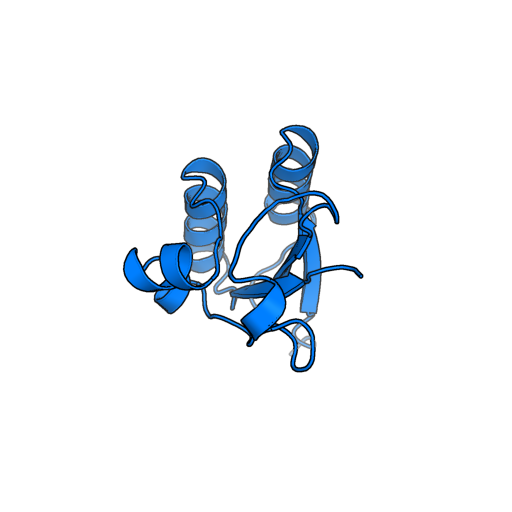O 1
ATOM 811 N N . LEU A 1 106 ? 3.575 -10.858 -14.669 1.00 37.66 106 LEU A N 1
ATOM 812 C CA . LEU A 1 106 ? 4.077 -11.470 -15.904 1.00 37.66 106 LEU A CA 1
ATOM 813 C C . LEU A 1 106 ? 3.451 -10.822 -17.148 1.00 37.66 106 LEU A C 1
ATOM 815 O O . LEU A 1 106 ? 2.222 -10.575 -17.131 1.00 37.66 106 LEU A O 1
#

Solvent-accessible surface area (backbone atoms only — not comparable to full-atom values): 6226 Å² total; per-residue (Å²): 132,82,78,72,50,76,47,78,44,77,34,65,82,41,76,67,40,52,53,50,50,52,50,39,55,74,74,68,58,55,73,55,25,31,42,34,41,30,39,45,52,65,76,82,63,89,52,88,63,53,77,79,33,69,90,78,51,50,67,77,40,43,55,79,57,47,70,36,73,65,45,26,60,70,73,71,47,81,84,48,68,70,58,52,50,54,51,53,52,43,29,73,75,28,64,32,54,40,31,40,30,57,45,78,56,127

Nearest PDB structures (foldseek):
  2dum-assembly2_B  TM=4.676E-01  e=2.834E-02  Pyrococcus horikoshii OT3
  5ahw-assembly3_E  TM=3.508E-01  e=1.767E-01  Mycolicibacterium smegmatis MC2 155
  1mjh-assembly1_B  TM=3.194E-01  e=9.192E-02  Methanocaldococcus jannaschii
  8hqc-assembly1_B  TM=4.525E-01  e=5.368E-01  Homo sapiens
  2qs7-assembly2_D  TM=3.669E-01  e=1.102E+00  Saccharolobus solfataricus P2

Radius of gyration: 13.86 Å; Cα contacts (8 Å, |Δi|>4): 150; chains: 1; bounding box: 36×30×35 Å

Sequence (106 aa):
MGKARSVGIGMDYSATSKSALRWAVDNLIQEGDRIILIHVEPPKATNTRKQLFEDTGSPLIPLEEFVETNVSKQYGLTSDPEVLDILDTVSRTKGVCMLLISSFLL

InterPro domains:
  IPR006016 UspA [PF00582] (5-64)
  IPR014729 Rossmann-like alpha/beta/alpha sandwich fold [G3DSA:3.40.50.620] (4-87)